Protein AF-A0A8J7DBF5-F1 (afdb_monomer)

Secondary structure (DSSP, 8-state):
-------TT-------SSHHHHHHHHHHH--SSEEEESB-SSSBHHHHHHHHHHH-TT--EEEE---TT-----------------

Foldseek 3Di:
DDDDPDDVPDDDQDDDQALVRVLVSCVPRVDPEAEFEQCSPVHGSVVSVVSNCVVPVPYHYFYQDDDPPDRDSDRPPDPPPPPPDD

Solvent-accessible surface area (backbone atoms only — not comparable to full-atom values): 5697 Å² total; per-residue (Å²): 139,82,84,75,84,75,54,94,90,63,77,86,78,76,86,59,85,30,28,70,46,40,42,54,46,43,74,73,56,61,56,85,62,42,82,40,52,48,78,25,84,84,40,50,25,65,58,33,50,51,57,47,35,73,81,33,76,83,66,43,67,41,58,54,66,89,52,98,85,56,97,55,90,59,82,62,87,62,84,80,76,72,76,78,87,126

Nearest PDB structures (foldseek):
  4qyw-assembly1_A  TM=9.682E-01  e=1.923E-03  Thermotoga maritima MSB8
  4tmy-assembly1_B  TM=9.515E-01  e=3.284E-03  Thermotoga maritima
  3q15-assembly2_D-3  TM=9.171E-01  e=2.790E-02  Bacillus subtilis
  1nat-assembly1_A  TM=9.123E-01  e=5.094E-02  Bacillus subtilis
  5lwl-assembly1_B  TM=8.084E-01  e=4.168E-02  Lacticaseibacillus paracasei

InterPro domains:
  IPR001789 Signal transduction response regulator, receiver domain [PF00072] (7-70)
  IPR001789 Signal transduction response regulator, receiver domain [PS50110] (1-86)
  IPR011006 CheY-like superfamily [SSF52172] (8-69)
  IPR039420 Transcriptional regulatory protein WalR-like [PTHR43214] (5-69)

Mean predicted aligned error: 10.02 Å

Sequence (86 aa):
MLMVKYEPGMETAAEASSGAEAIAQFHQHRPDVTLMDLRLGDMNGVDAIATIRQDFPDARIVILTTYDKYLSIKIYIEEIVIPSIA

pLDDT: mean 72.66, std 23.11, range [32.34, 96.56]

Organism: NCBI:txid915328

Radius of gyration: 13.21 Å; Cα contacts (8 Å, |Δi|>4): 85; chains: 1; bounding box: 35×37×32 Å

Structure (mmCIF, N/CA/C/O backbone):
data_AF-A0A8J7DBF5-F1
#
_entry.id   AF-A0A8J7DBF5-F1
#
loop_
_atom_site.group_PDB
_atom_site.id
_atom_site.type_symbol
_atom_site.label_atom_id
_atom_site.label_alt_id
_atom_site.label_comp_id
_atom_site.label_asym_id
_atom_site.label_entity_id
_atom_site.label_seq_id
_atom_site.pdbx_PDB_ins_code
_atom_site.Cartn_x
_atom_site.Cartn_y
_atom_site.Cartn_z
_atom_site.occupancy
_atom_site.B_iso_or_equiv
_atom_site.auth_seq_id
_atom_site.auth_comp_id
_atom_site.auth_asym_id
_atom_site.auth_atom_id
_atom_site.pdbx_PDB_model_num
ATOM 1 N N . MET A 1 1 ? 6.118 -12.827 -1.376 1.00 34.94 1 MET A N 1
ATOM 2 C CA . MET A 1 1 ? 5.317 -13.200 -0.191 1.00 34.94 1 MET A CA 1
ATOM 3 C C . MET A 1 1 ? 6.010 -12.642 1.042 1.00 34.94 1 MET A C 1
ATOM 5 O O . MET A 1 1 ? 7.074 -13.136 1.396 1.00 34.94 1 MET A O 1
ATOM 9 N N . LEU A 1 2 ? 5.485 -11.564 1.625 1.00 35.69 2 LEU A N 1
ATOM 10 C CA . LEU A 1 2 ? 6.039 -10.933 2.826 1.00 35.69 2 LEU A CA 1
ATOM 11 C C . LEU A 1 2 ? 5.063 -11.204 3.980 1.00 35.69 2 LEU A C 1
ATOM 1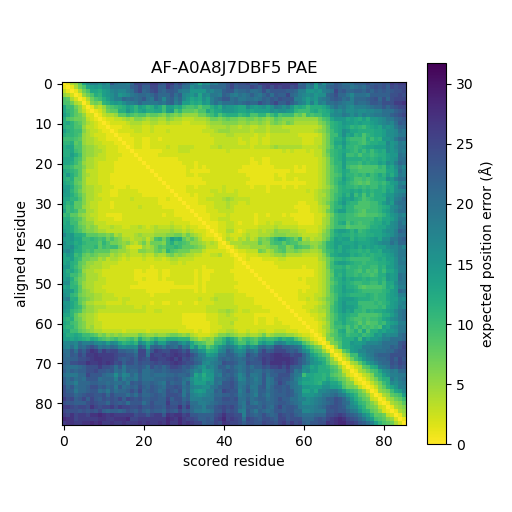3 O O . LEU A 1 2 ? 3.901 -10.828 3.882 1.00 35.69 2 LEU A O 1
ATOM 17 N N . MET A 1 3 ? 5.502 -11.883 5.043 1.00 34.91 3 MET A N 1
ATOM 18 C CA . MET A 1 3 ? 4.671 -12.086 6.235 1.00 34.91 3 MET A CA 1
ATOM 19 C C . MET A 1 3 ? 4.876 -10.922 7.205 1.00 34.91 3 MET A C 1
ATOM 21 O O . MET A 1 3 ? 5.920 -10.833 7.852 1.00 34.91 3 MET A O 1
ATOM 25 N N . VAL A 1 4 ? 3.877 -10.050 7.335 1.00 50.78 4 VAL A N 1
ATOM 26 C CA . VAL A 1 4 ? 3.745 -9.197 8.522 1.00 50.78 4 VAL A CA 1
ATOM 27 C C . VAL A 1 4 ? 3.234 -10.092 9.650 1.00 50.78 4 VAL A C 1
ATOM 29 O O . VAL A 1 4 ? 2.291 -10.857 9.457 1.00 50.78 4 VAL A O 1
ATOM 32 N N . LYS A 1 5 ? 3.885 -10.068 10.817 1.00 44.88 5 LYS A N 1
ATOM 33 C CA . LYS A 1 5 ? 3.368 -10.770 11.998 1.00 44.88 5 LYS A CA 1
ATOM 34 C C . LYS A 1 5 ? 1.998 -10.176 12.334 1.00 44.88 5 LYS A C 1
ATOM 36 O O . LYS A 1 5 ? 1.918 -8.990 12.632 1.00 44.88 5 LYS A O 1
ATOM 41 N N . TYR A 1 6 ? 0.956 -10.999 12.259 1.00 56.16 6 TYR A N 1
ATOM 42 C CA . TYR A 1 6 ? -0.395 -10.631 12.665 1.00 56.16 6 TYR A CA 1
ATOM 43 C C . TYR A 1 6 ? -0.398 -10.257 14.147 1.00 56.16 6 TYR A C 1
ATOM 45 O O . TYR A 1 6 ? -0.148 -11.107 15.005 1.00 56.16 6 T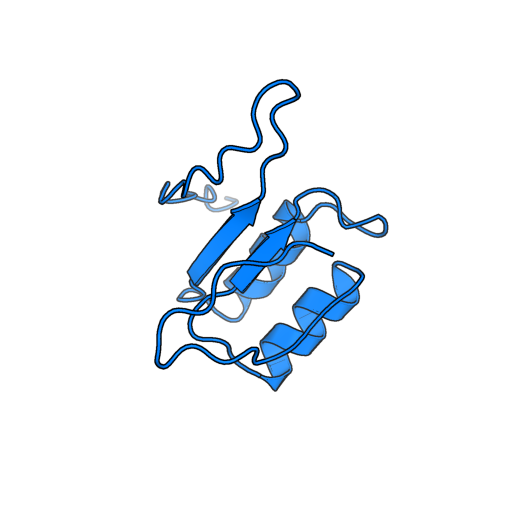YR A O 1
ATOM 53 N N . GLU A 1 7 ? -0.679 -8.992 14.442 1.00 69.69 7 GLU A N 1
ATOM 54 C CA . GLU A 1 7 ? -1.129 -8.605 15.774 1.00 69.69 7 GLU A CA 1
ATOM 55 C C . GLU A 1 7 ? -2.532 -9.192 16.008 1.00 69.69 7 GLU A C 1
ATOM 57 O O . GLU A 1 7 ? -3.337 -9.240 15.069 1.00 69.69 7 GLU A O 1
ATOM 62 N N . PRO A 1 8 ? -2.862 -9.656 17.227 1.00 63.50 8 PRO A N 1
ATOM 63 C CA . PRO A 1 8 ? -4.206 -10.127 17.544 1.00 63.50 8 PRO A CA 1
ATOM 64 C C . PRO A 1 8 ? -5.254 -9.059 17.199 1.00 63.50 8 PRO A C 1
ATOM 66 O O . PRO A 1 8 ? -5.241 -7.968 17.764 1.00 63.50 8 PRO A O 1
ATOM 69 N N . GLY A 1 9 ? -6.154 -9.375 16.265 1.00 70.12 9 GLY A N 1
ATOM 70 C CA . GLY A 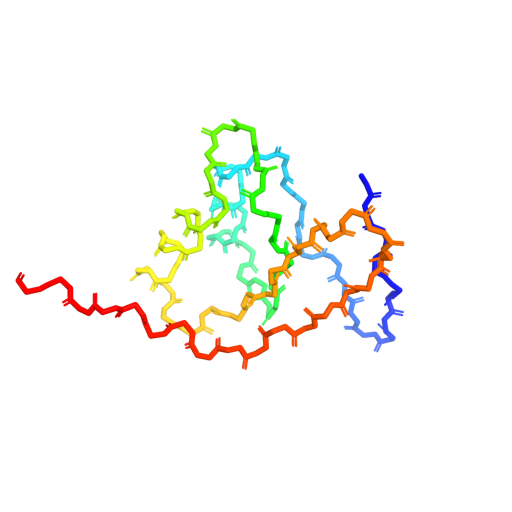1 9 ? -7.183 -8.454 15.767 1.00 70.12 9 GLY A CA 1
ATOM 71 C C . GLY A 1 9 ? -6.913 -7.868 14.379 1.00 70.12 9 GLY A C 1
ATOM 72 O O . GLY A 1 9 ? -7.797 -7.218 13.835 1.00 70.12 9 GLY A O 1
ATOM 73 N N . MET A 1 10 ? -5.745 -8.118 13.780 1.00 77.62 10 MET A N 1
ATOM 74 C CA . MET A 1 10 ? -5.537 -7.874 12.352 1.00 77.62 10 MET A CA 1
ATOM 75 C C . MET A 1 10 ? -5.987 -9.086 11.536 1.00 77.62 10 MET A C 1
ATOM 77 O O . MET A 1 10 ? -5.699 -10.229 11.892 1.00 77.62 10 MET A O 1
ATOM 81 N N . GLU A 1 11 ? -6.641 -8.830 10.410 1.00 80.25 11 GLU A N 1
ATOM 82 C CA . GLU A 1 11 ? -6.950 -9.826 9.388 1.00 80.25 11 GLU A CA 1
ATOM 83 C C . GLU A 1 11 ? -6.534 -9.302 8.011 1.00 80.25 11 GLU A C 1
ATOM 85 O O . GLU A 1 11 ? -6.442 -8.092 7.793 1.00 80.25 11 GLU A O 1
ATOM 90 N N . THR A 1 12 ? -6.243 -10.209 7.079 1.00 87.12 12 THR A N 1
ATOM 91 C CA . THR A 1 12 ? -5.951 -9.799 5.702 1.00 87.12 12 THR A CA 1
ATOM 92 C C . THR A 1 12 ? -7.260 -9.548 4.980 1.00 87.12 12 THR A C 1
ATOM 94 O O . THR A 1 12 ? -8.017 -10.481 4.726 1.00 87.12 12 THR A O 1
ATOM 97 N N . ALA A 1 13 ? -7.503 -8.282 4.639 1.00 89.19 13 ALA A N 1
ATOM 98 C CA . ALA A 1 13 ? -8.685 -7.869 3.892 1.00 89.19 13 ALA A CA 1
ATOM 99 C C . ALA A 1 13 ? -8.637 -8.332 2.425 1.00 89.19 13 ALA A C 1
ATOM 101 O O . ALA A 1 13 ? -9.654 -8.746 1.879 1.00 89.19 13 ALA A O 1
ATOM 102 N N . ALA A 1 14 ? -7.462 -8.258 1.791 1.00 91.12 14 ALA A N 1
ATOM 103 C CA . ALA A 1 14 ? -7.232 -8.689 0.416 1.00 91.12 14 ALA A CA 1
ATOM 104 C C . ALA A 1 14 ? -5.734 -8.821 0.112 1.00 91.12 14 ALA A C 1
ATOM 106 O O . ALA A 1 14 ? -4.894 -8.225 0.788 1.00 91.12 14 ALA A O 1
ATOM 107 N N . GLU A 1 15 ? -5.419 -9.546 -0.960 1.00 91.38 15 GLU A N 1
ATOM 108 C CA . GLU A 1 15 ? -4.083 -9.617 -1.551 1.00 91.38 15 GLU A CA 1
ATOM 109 C C . GLU A 1 15 ? -4.133 -9.134 -3.004 1.00 91.38 15 GLU A C 1
ATOM 111 O O . GLU A 1 15 ? -5.133 -9.317 -3.699 1.00 91.38 15 GLU A O 1
ATOM 116 N N . ALA A 1 16 ? -3.044 -8.520 -3.463 1.00 90.12 16 ALA A N 1
ATOM 117 C CA . ALA A 1 16 ? -2.885 -8.061 -4.836 1.00 90.12 16 ALA A CA 1
ATOM 118 C C . ALA A 1 16 ? -1.475 -8.379 -5.339 1.00 90.12 16 ALA A C 1
ATOM 120 O O . ALA A 1 16 ? -0.500 -8.276 -4.592 1.00 90.12 16 ALA A O 1
ATOM 121 N N . SER A 1 17 ? -1.374 -8.758 -6.612 1.00 89.00 17 SER A N 1
ATOM 122 C CA . SER A 1 17 ? -0.115 -9.123 -7.272 1.00 89.00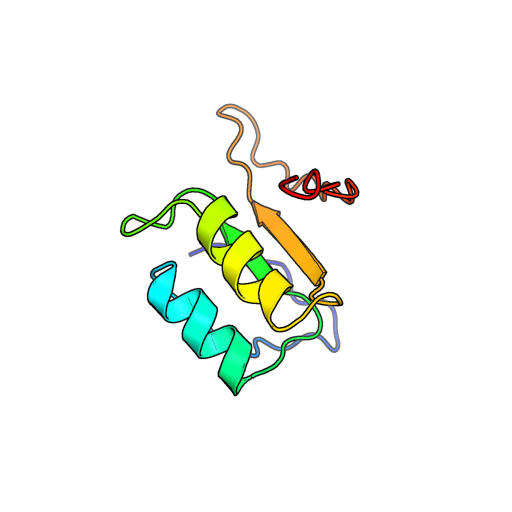 17 SER A CA 1
ATOM 123 C C . SER A 1 17 ? 0.395 -8.067 -8.259 1.00 89.00 17 SER A C 1
ATOM 125 O O . SER A 1 17 ? 1.491 -8.207 -8.799 1.00 89.00 17 SER A O 1
ATOM 127 N N . SER A 1 18 ? -0.385 -7.007 -8.473 1.00 90.94 18 SER A N 1
ATOM 128 C CA . SER A 1 18 ? -0.107 -5.891 -9.379 1.00 90.94 18 SER A CA 1
ATOM 129 C C . SER A 1 18 ? -0.722 -4.599 -8.835 1.00 90.94 18 SER A C 1
ATOM 131 O O . SER A 1 18 ? -1.577 -4.639 -7.946 1.00 90.94 18 SER A O 1
ATOM 133 N N . GLY A 1 19 ? -0.314 -3.441 -9.350 1.00 90.50 19 GLY A N 1
ATOM 134 C CA . GLY A 1 19 ? -0.877 -2.157 -8.940 1.00 90.50 19 GLY A CA 1
ATOM 135 C C . GLY A 1 19 ? -2.326 -1.987 -9.378 1.00 90.50 19 GLY A C 1
ATOM 136 O O . GLY A 1 19 ? -3.136 -1.486 -8.598 1.00 90.50 19 GLY A O 1
ATOM 137 N N . ALA A 1 20 ? -2.691 -2.493 -10.559 1.00 93.94 20 ALA A N 1
ATOM 138 C CA . ALA A 1 20 ? -4.083 -2.509 -11.003 1.00 93.94 20 ALA A CA 1
ATOM 139 C C . ALA A 1 20 ? -4.973 -3.350 -10.071 1.00 93.94 20 ALA A C 1
ATOM 141 O O . ALA A 1 20 ? -6.053 -2.904 -9.673 1.00 93.94 20 ALA A O 1
ATOM 142 N N . GLU A 1 21 ? -4.509 -4.539 -9.666 1.00 95.00 21 GLU A N 1
ATOM 143 C CA . GLU A 1 21 ? -5.209 -5.344 -8.662 1.00 95.00 21 GLU A CA 1
ATOM 144 C C . GLU A 1 21 ? -5.256 -4.632 -7.313 1.00 95.00 21 GLU A C 1
ATOM 146 O O . GLU A 1 21 ? -6.300 -4.636 -6.673 1.00 95.00 21 GLU A O 1
ATOM 151 N N . ALA A 1 22 ? -4.174 -3.979 -6.887 1.00 92.69 22 ALA A N 1
ATOM 152 C CA . ALA A 1 22 ? -4.137 -3.29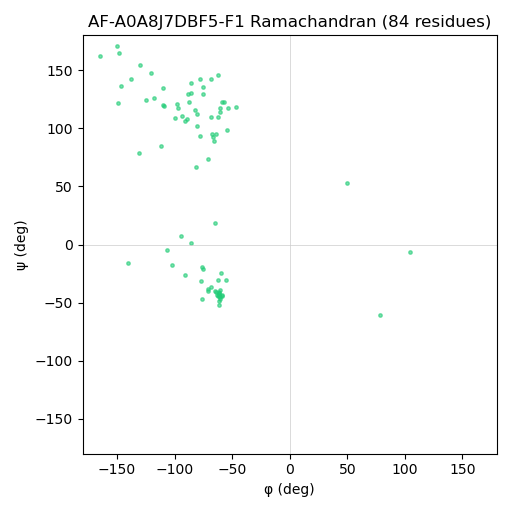5 -5.599 1.00 92.69 22 ALA A CA 1
ATOM 153 C C . ALA A 1 22 ? -5.179 -2.170 -5.520 1.00 92.69 22 ALA A C 1
ATOM 155 O O . ALA A 1 22 ? -5.882 -2.056 -4.515 1.00 92.69 22 ALA A O 1
ATOM 156 N N . ILE A 1 23 ? -5.344 -1.393 -6.597 1.00 95.12 23 ILE A N 1
ATOM 157 C CA . ILE A 1 23 ? -6.404 -0.382 -6.706 1.00 95.12 23 ILE A CA 1
ATOM 158 C C . ILE A 1 23 ? -7.780 -1.055 -6.618 1.00 95.12 23 ILE A C 1
ATOM 160 O O . ILE A 1 23 ? -8.596 -0.683 -5.774 1.00 95.12 23 ILE A O 1
ATOM 164 N N . ALA A 1 24 ? -8.039 -2.084 -7.430 1.00 96.06 24 ALA A N 1
ATOM 165 C CA . ALA A 1 24 ? -9.332 -2.771 -7.439 1.00 96.06 24 ALA A CA 1
ATOM 166 C C . ALA A 1 24 ? -9.687 -3.376 -6.065 1.00 96.06 24 ALA A C 1
ATOM 168 O O . ALA A 1 24 ? -10.800 -3.195 -5.564 1.00 96.06 24 ALA A O 1
ATOM 169 N N . GLN A 1 25 ? -8.720 -4.033 -5.421 1.00 95.94 25 GLN A N 1
ATOM 170 C CA . GLN A 1 25 ? -8.876 -4.640 -4.103 1.00 95.94 25 GLN A CA 1
ATOM 171 C C . GLN A 1 25 ? -9.118 -3.590 -3.017 1.00 95.94 25 GLN A C 1
ATOM 173 O O . GLN A 1 25 ? -9.979 -3.797 -2.160 1.00 95.94 25 GLN A O 1
ATOM 178 N N . PHE A 1 26 ? -8.435 -2.441 -3.072 1.00 95.31 26 PHE A N 1
ATOM 179 C CA . PHE A 1 26 ? -8.678 -1.336 -2.143 1.00 95.31 26 PHE A CA 1
ATOM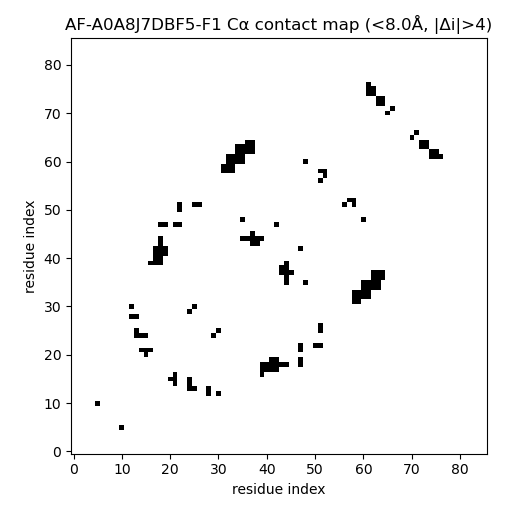 180 C C . PHE A 1 26 ? -10.102 -0.784 -2.284 1.00 95.31 26 PHE A C 1
ATOM 182 O O . PHE A 1 26 ? -10.783 -0.549 -1.282 1.00 95.31 26 PHE A O 1
ATOM 189 N N . HIS A 1 27 ? -10.579 -0.609 -3.522 1.00 95.88 27 HIS A N 1
ATOM 190 C CA . HIS A 1 27 ? -11.940 -0.136 -3.789 1.00 95.88 27 HIS A CA 1
ATOM 191 C C . HIS A 1 27 ? -13.010 -1.075 -3.233 1.00 95.88 27 HIS A C 1
ATOM 193 O O . HIS A 1 27 ? -14.029 -0.605 -2.722 1.00 95.88 27 HIS A O 1
ATOM 199 N N . GLN A 1 28 ? -12.775 -2.381 -3.342 1.00 96.56 28 GLN A N 1
ATOM 200 C CA . GLN A 1 28 ? -13.707 -3.403 -2.891 1.00 96.56 28 GLN A CA 1
ATOM 201 C C . GLN A 1 28 ? -13.702 -3.570 -1.367 1.00 96.56 28 GLN A C 1
ATOM 203 O O . GLN A 1 28 ? -14.772 -3.627 -0.765 1.00 96.56 28 GLN A O 1
ATOM 208 N N . HIS A 1 29 ? -12.522 -3.651 -0.747 1.00 94.00 29 HIS A N 1
ATOM 209 C CA . HIS A 1 29 ? -12.388 -4.100 0.643 1.00 94.00 29 HIS A CA 1
ATOM 210 C C . HIS A 1 29 ? -12.179 -2.977 1.655 1.00 94.00 29 HIS A C 1
ATOM 212 O O . HIS A 1 29 ? -12.413 -3.201 2.837 1.00 94.00 29 HIS A O 1
ATOM 218 N N . ARG A 1 30 ? -11.777 -1.774 1.220 1.00 93.12 30 ARG A N 1
ATOM 219 C CA . ARG A 1 30 ? -11.614 -0.597 2.096 1.00 93.12 30 ARG A CA 1
ATOM 220 C C . ARG A 1 30 ? -10.786 -0.884 3.361 1.00 93.12 30 ARG A C 1
ATOM 222 O O . ARG A 1 30 ? -11.261 -0.610 4.460 1.00 93.12 30 ARG A O 1
ATOM 229 N N . PRO A 1 31 ? -9.573 -1.444 3.232 1.00 91.00 31 PRO A N 1
ATOM 230 C CA . PRO A 1 31 ? -8.793 -1.835 4.399 1.00 91.00 31 PRO A CA 1
ATOM 231 C C . PRO A 1 31 ? -8.436 -0.627 5.277 1.00 91.00 31 PRO A C 1
ATOM 233 O O . PRO A 1 31 ? -8.128 0.451 4.764 1.00 91.00 31 PRO A O 1
ATOM 236 N N . ASP A 1 32 ? -8.384 -0.830 6.597 1.00 88.06 32 ASP A N 1
ATOM 237 C CA . ASP A 1 32 ? -7.960 0.203 7.557 1.00 88.06 32 ASP A CA 1
ATOM 238 C C . ASP A 1 32 ? -6.510 0.656 7.339 1.00 88.06 32 ASP A C 1
ATOM 240 O O . ASP A 1 32 ? -6.144 1.800 7.625 1.00 88.06 32 ASP A O 1
ATOM 244 N N . VAL A 1 33 ? -5.670 -0.259 6.851 1.00 88.31 33 VAL A N 1
ATOM 245 C CA . VAL A 1 33 ? -4.282 -0.009 6.471 1.00 88.31 33 VAL A CA 1
ATOM 246 C C . VAL A 1 33 ? -3.903 -0.885 5.283 1.00 88.31 33 VAL A C 1
ATOM 248 O O . VAL A 1 33 ? -4.223 -2.069 5.236 1.00 88.31 33 VAL A O 1
ATOM 251 N N . THR A 1 34 ? -3.203 -0.305 4.313 1.00 89.81 34 THR A N 1
ATOM 252 C CA . THR A 1 34 ? -2.650 -1.033 3.164 1.00 89.81 34 THR A CA 1
ATOM 253 C C . THR A 1 34 ? -1.142 -1.088 3.264 1.00 89.81 34 THR A C 1
ATOM 255 O O . THR A 1 34 ? -0.499 -0.073 3.514 1.00 89.81 34 THR A O 1
ATOM 258 N N . LEU A 1 35 ? -0.570 -2.260 3.022 1.00 88.50 35 LEU A N 1
ATOM 259 C CA . LEU A 1 35 ? 0.860 -2.412 2.813 1.00 88.50 35 LEU A CA 1
ATOM 260 C C . LEU A 1 35 ? 1.128 -2.438 1.305 1.00 88.50 35 LEU A C 1
ATOM 262 O O . LEU A 1 35 ? 0.631 -3.324 0.617 1.00 88.50 35 LEU A O 1
ATOM 266 N N . MET A 1 36 ? 1.882 -1.468 0.793 1.00 88.31 36 MET A N 1
ATOM 267 C CA . MET A 1 36 ? 2.098 -1.280 -0.642 1.00 88.31 36 MET A CA 1
ATOM 268 C C . MET A 1 36 ? 3.573 -1.433 -1.005 1.00 88.31 36 MET A C 1
ATOM 270 O O . MET A 1 36 ? 4.420 -0.737 -0.450 1.00 88.31 36 MET A O 1
ATOM 274 N N . ASP A 1 37 ? 3.887 -2.300 -1.966 1.00 86.31 37 ASP A N 1
ATOM 275 C CA . ASP A 1 37 ? 5.211 -2.332 -2.596 1.00 86.31 37 ASP A CA 1
ATOM 276 C C . ASP A 1 37 ? 5.335 -1.197 -3.625 1.00 86.31 37 ASP A C 1
ATOM 278 O O . ASP A 1 37 ? 4.377 -0.882 -4.326 1.00 86.31 37 ASP A O 1
ATOM 282 N N . LEU A 1 38 ? 6.511 -0.576 -3.739 1.00 81.38 38 LEU A N 1
ATOM 283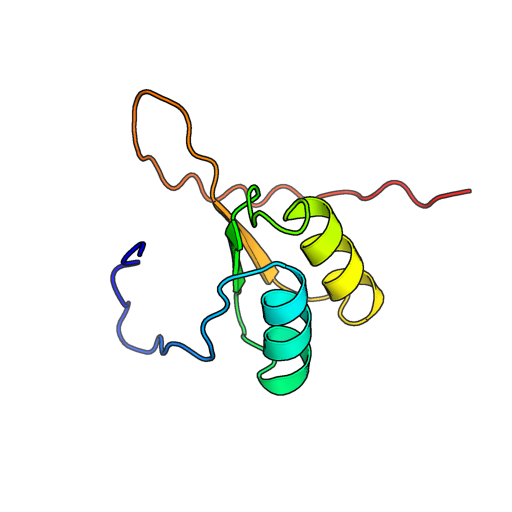 C CA . LEU A 1 38 ? 6.781 0.404 -4.797 1.00 81.38 38 LEU A CA 1
ATOM 284 C C . LEU A 1 38 ? 7.027 -0.244 -6.164 1.00 81.38 38 LEU A C 1
ATOM 286 O O . LEU A 1 38 ? 6.921 0.431 -7.188 1.00 81.38 38 LEU A O 1
ATOM 290 N N . ARG A 1 39 ? 7.365 -1.534 -6.205 1.00 79.62 39 ARG A N 1
ATOM 291 C CA . ARG A 1 39 ? 7.649 -2.279 -7.434 1.00 79.62 39 ARG A CA 1
ATOM 292 C C . ARG A 1 39 ? 6.561 -3.318 -7.685 1.00 79.62 39 ARG A C 1
ATOM 294 O O . ARG A 1 39 ? 6.734 -4.486 -7.359 1.00 79.62 39 ARG A O 1
ATOM 301 N N . LEU A 1 40 ? 5.466 -2.907 -8.320 1.00 75.56 40 LEU A N 1
ATOM 302 C CA . LEU A 1 40 ? 4.326 -3.794 -8.606 1.00 75.56 40 LEU A CA 1
ATOM 303 C C . LEU A 1 40 ? 4.377 -4.437 -9.999 1.00 75.56 40 LEU A C 1
ATOM 305 O O . LEU A 1 40 ? 3.454 -5.132 -10.405 1.00 75.56 40 LEU A O 1
ATOM 309 N N . GLY A 1 41 ? 5.486 -4.264 -10.721 1.00 79.56 41 GLY A N 1
ATOM 310 C CA . GLY A 1 41 ? 5.708 -4.857 -12.039 1.00 79.56 41 GLY A CA 1
ATOM 311 C C . GLY A 1 41 ? 4.976 -4.116 -13.157 1.00 79.56 41 GLY A C 1
ATOM 312 O O . GLY A 1 41 ? 5.635 -3.599 -14.055 1.00 79.56 41 GLY A O 1
ATOM 313 N N . ASP A 1 42 ? 3.645 -4.046 -13.092 1.00 85.19 42 ASP A N 1
ATOM 314 C CA . ASP A 1 42 ? 2.778 -3.370 -14.071 1.00 85.19 42 ASP A CA 1
ATOM 315 C C . ASP A 1 42 ? 2.777 -1.841 -13.928 1.00 85.19 42 ASP A C 1
ATOM 317 O O . ASP A 1 42 ? 2.643 -1.126 -14.920 1.00 85.19 42 ASP A O 1
ATOM 321 N N . MET A 1 43 ? 2.956 -1.336 -12.707 1.00 82.88 43 MET A N 1
ATOM 322 C CA . MET A 1 43 ? 3.094 0.089 -12.416 1.00 82.88 43 MET A CA 1
ATOM 323 C C . MET A 1 43 ? 3.974 0.346 -11.189 1.00 82.88 43 MET A C 1
ATOM 325 O O . MET A 1 43 ? 4.358 -0.564 -10.446 1.00 82.88 43 MET A O 1
ATOM 329 N N . ASN A 1 44 ? 4.304 1.619 -10.976 1.00 82.94 44 ASN A N 1
ATOM 330 C CA . ASN A 1 44 ? 4.945 2.064 -9.749 1.00 82.94 44 ASN A CA 1
ATOM 331 C C . ASN A 1 44 ? 3.904 2.110 -8.618 1.00 82.94 44 ASN A C 1
ATOM 333 O O . ASN A 1 44 ? 2.807 2.638 -8.798 1.00 82.94 44 ASN A O 1
ATOM 337 N N . GLY A 1 45 ? 4.248 1.605 -7.433 1.00 83.75 45 GLY A N 1
ATOM 338 C CA . GLY A 1 45 ? 3.362 1.666 -6.268 1.00 83.75 45 GLY A CA 1
ATOM 339 C C . GLY A 1 45 ? 2.997 3.092 -5.850 1.00 83.75 45 GLY A C 1
ATOM 340 O O . GLY A 1 45 ? 1.927 3.298 -5.287 1.00 83.75 45 GLY A O 1
ATOM 341 N N . VAL A 1 46 ? 3.825 4.092 -6.180 1.00 87.06 46 VAL A N 1
ATOM 342 C CA . VAL A 1 46 ? 3.482 5.513 -5.984 1.00 87.06 46 VAL A CA 1
ATOM 343 C C . VAL A 1 46 ? 2.253 5.914 -6.805 1.00 87.06 46 VAL A C 1
ATOM 345 O O . VAL A 1 46 ? 1.383 6.611 -6.286 1.00 87.06 46 VAL A O 1
ATOM 348 N N . ASP A 1 47 ? 2.140 5.444 -8.048 1.00 89.50 47 ASP A N 1
ATOM 349 C CA . ASP A 1 47 ? 1.008 5.770 -8.924 1.00 89.50 47 ASP A CA 1
ATOM 350 C C . ASP A 1 47 ? -0.273 5.076 -8.442 1.00 89.50 47 ASP A C 1
ATOM 352 O O . ASP A 1 47 ? -1.348 5.683 -8.419 1.00 89.50 47 ASP A O 1
ATOM 356 N N . ALA A 1 48 ? -0.153 3.832 -7.963 1.00 91.19 48 ALA A N 1
ATOM 357 C CA . ALA A 1 48 ? -1.256 3.119 -7.320 1.00 91.19 48 ALA A CA 1
ATOM 358 C C . ALA A 1 48 ? -1.743 3.853 -6.059 1.00 91.19 48 ALA A C 1
ATOM 360 O O . ALA A 1 48 ? -2.944 4.050 -5.878 1.00 91.19 48 ALA A O 1
ATOM 361 N N . ILE A 1 49 ? -0.817 4.326 -5.216 1.00 90.50 49 ILE A N 1
ATOM 362 C CA . ILE A 1 49 ? -1.123 5.138 -4.028 1.00 90.50 49 ILE A CA 1
ATOM 363 C C . ILE A 1 49 ? -1.828 6.434 -4.417 1.00 90.50 49 ILE A C 1
ATOM 365 O O . ILE A 1 49 ? -2.833 6.785 -3.802 1.00 90.50 49 ILE A O 1
ATOM 369 N N . ALA A 1 50 ? -1.314 7.148 -5.420 1.00 91.44 50 ALA A N 1
ATOM 370 C CA . ALA A 1 50 ? -1.907 8.395 -5.882 1.00 91.44 50 ALA A CA 1
ATOM 371 C C . ALA A 1 50 ? -3.341 8.172 -6.378 1.00 91.44 50 ALA A C 1
ATOM 373 O O . ALA A 1 50 ? -4.239 8.908 -5.978 1.00 91.44 50 ALA A O 1
ATOM 374 N N . THR A 1 51 ? -3.565 7.116 -7.164 1.00 94.44 51 THR A N 1
ATOM 375 C CA . THR A 1 51 ? -4.894 6.735 -7.663 1.00 94.44 51 THR A CA 1
ATOM 376 C C . THR A 1 51 ? -5.847 6.414 -6.513 1.00 94.44 51 THR A C 1
ATOM 378 O O . THR A 1 51 ? -6.933 6.977 -6.433 1.00 94.44 51 THR A O 1
ATOM 381 N N . ILE A 1 52 ? -5.418 5.583 -5.557 1.00 93.75 52 ILE A N 1
ATOM 382 C CA . ILE A 1 52 ? -6.225 5.260 -4.374 1.00 93.75 52 ILE A CA 1
ATOM 383 C C . ILE A 1 52 ? -6.566 6.531 -3.583 1.00 93.75 52 ILE A C 1
ATOM 385 O O . ILE A 1 52 ? -7.705 6.696 -3.160 1.00 93.75 52 ILE A O 1
ATOM 389 N N . ARG A 1 53 ? -5.612 7.450 -3.388 1.00 94.00 53 ARG A N 1
ATOM 390 C CA . ARG A 1 53 ? -5.834 8.675 -2.599 1.00 94.00 53 ARG A CA 1
ATOM 391 C C . ARG A 1 53 ? -6.664 9.741 -3.312 1.00 94.00 53 ARG A C 1
ATOM 393 O O . ARG A 1 53 ? -7.224 10.588 -2.622 1.00 94.00 53 ARG A O 1
ATOM 400 N N . GLN A 1 54 ? -6.762 9.711 -4.642 1.00 94.25 54 GLN A N 1
ATOM 401 C CA . GLN A 1 54 ? -7.688 10.578 -5.381 1.00 94.25 54 GLN A CA 1
ATOM 402 C C . GLN A 1 54 ? -9.138 10.286 -4.989 1.00 94.25 54 GLN A C 1
ATOM 404 O O . GLN A 1 54 ? -9.900 11.215 -4.732 1.00 94.25 54 GLN A O 1
ATOM 409 N N . ASP A 1 55 ? -9.480 9.005 -4.870 1.00 94.19 55 ASP A N 1
ATOM 410 C CA . ASP A 1 55 ? -10.832 8.575 -4.519 1.00 94.19 55 ASP A CA 1
ATOM 411 C C . ASP A 1 55 ? -11.023 8.403 -2.996 1.00 94.19 55 ASP A C 1
ATOM 413 O O . ASP A 1 55 ? -12.133 8.559 -2.483 1.00 94.19 55 ASP A O 1
ATOM 417 N N . PHE A 1 56 ? -9.943 8.119 -2.255 1.00 93.25 56 PHE A N 1
ATOM 418 C CA . PHE A 1 56 ? -9.929 7.887 -0.800 1.00 93.25 56 PHE A CA 1
ATOM 419 C C . PHE A 1 56 ? -8.835 8.717 -0.118 1.00 93.25 56 PHE A C 1
ATOM 421 O O . PHE A 1 56 ? -7.786 8.177 0.246 1.00 93.25 56 PHE A O 1
ATOM 428 N N . PRO A 1 57 ? -9.063 10.024 0.107 1.00 92.00 57 PRO A N 1
ATOM 429 C CA . PRO A 1 57 ? -8.061 10.918 0.696 1.00 92.00 57 PRO A CA 1
ATOM 430 C C . PRO A 1 57 ? -7.509 10.445 2.052 1.00 92.00 57 PRO A C 1
ATOM 432 O O . PRO A 1 57 ? -6.330 10.665 2.349 1.00 92.00 57 PRO A O 1
ATOM 435 N N . ASP A 1 58 ? -8.343 9.739 2.825 1.00 89.81 58 ASP A N 1
ATOM 436 C CA . ASP A 1 58 ? -8.039 9.198 4.157 1.00 89.81 58 ASP A CA 1
ATOM 437 C C . ASP A 1 58 ? -7.352 7.819 4.136 1.00 89.81 58 ASP A C 1
ATOM 439 O O . ASP A 1 58 ? -7.086 7.242 5.195 1.00 89.81 58 ASP A O 1
ATOM 443 N N . ALA A 1 59 ? -7.066 7.263 2.952 1.00 89.69 59 ALA A N 1
ATOM 444 C CA . ALA A 1 59 ? -6.407 5.968 2.821 1.00 89.69 59 ALA A CA 1
ATOM 445 C C . ALA A 1 59 ? -5.051 5.955 3.544 1.00 89.69 59 ALA A C 1
ATOM 447 O O . ALA A 1 59 ? -4.146 6.737 3.238 1.00 89.69 59 ALA A O 1
ATOM 448 N N . ARG A 1 60 ? -4.893 5.021 4.488 1.00 88.69 60 ARG A N 1
ATOM 449 C CA . ARG A 1 60 ? -3.654 4.827 5.249 1.00 88.69 60 ARG A CA 1
ATOM 450 C C . ARG A 1 60 ? -2.808 3.765 4.568 1.00 88.69 60 ARG A C 1
ATOM 452 O O . ARG A 1 60 ? -3.168 2.588 4.562 1.00 88.69 60 ARG A O 1
ATOM 459 N N . ILE A 1 61 ? -1.685 4.176 3.990 1.00 86.31 61 ILE A N 1
ATOM 460 C CA . ILE A 1 61 ? -0.838 3.286 3.196 1.00 86.31 61 ILE A CA 1
ATOM 461 C C . ILE A 1 61 ? 0.585 3.304 3.746 1.00 86.31 61 ILE A C 1
ATOM 463 O O . ILE A 1 61 ? 1.208 4.356 3.860 1.00 86.31 61 ILE A O 1
ATOM 467 N N . VAL A 1 62 ? 1.092 2.123 4.088 1.00 85.69 62 VAL A N 1
ATOM 468 C CA . VAL A 1 62 ? 2.470 1.881 4.509 1.00 85.69 62 VAL A CA 1
ATOM 469 C C . VAL A 1 62 ? 3.248 1.373 3.308 1.00 85.69 62 VAL A C 1
ATOM 471 O O . VAL A 1 62 ? 2.921 0.337 2.732 1.00 85.69 62 VAL A O 1
ATOM 474 N N . ILE A 1 63 ? 4.295 2.100 2.935 1.00 82.44 63 ILE A N 1
ATOM 475 C CA . ILE A 1 63 ? 5.140 1.741 1.800 1.00 82.44 63 ILE A CA 1
ATOM 476 C C . ILE A 1 63 ? 6.221 0.752 2.241 1.00 82.44 63 ILE A C 1
ATOM 478 O O . ILE A 1 63 ? 6.965 0.998 3.192 1.00 82.44 63 ILE A O 1
ATOM 482 N N . LEU A 1 64 ? 6.356 -0.343 1.500 1.00 76.44 64 LEU A N 1
ATOM 483 C CA . LEU A 1 64 ? 7.490 -1.249 1.578 1.00 76.44 64 LEU A CA 1
ATOM 484 C C . LEU A 1 64 ? 8.637 -0.692 0.737 1.00 76.44 64 LEU A C 1
ATOM 486 O O . LEU A 1 64 ? 8.548 -0.594 -0.486 1.00 76.44 64 LEU A O 1
ATOM 490 N N . THR A 1 65 ? 9.741 -0.351 1.397 1.00 64.50 65 THR A N 1
ATOM 491 C CA . THR A 1 65 ? 11.003 -0.053 0.716 1.00 64.50 65 THR A CA 1
ATOM 492 C C . THR A 1 65 ? 11.994 -1.179 0.991 1.00 64.50 65 THR A C 1
ATOM 494 O O . THR A 1 65 ? 12.349 -1.459 2.134 1.00 64.50 65 THR A O 1
ATOM 497 N N . THR A 1 66 ? 12.458 -1.859 -0.056 1.00 53.84 66 THR A N 1
ATOM 498 C CA . THR A 1 66 ? 13.629 -2.737 0.048 1.00 53.84 66 THR A CA 1
ATOM 499 C C . THR A 1 66 ? 14.888 -1.879 -0.012 1.00 53.84 66 THR A C 1
ATOM 501 O O . THR A 1 66 ? 15.290 -1.443 -1.091 1.00 53.84 66 THR A O 1
ATOM 504 N N . TYR A 1 67 ? 15.509 -1.627 1.142 1.00 46.00 67 TYR A N 1
ATOM 505 C CA . TYR A 1 67 ? 16.876 -1.112 1.215 1.00 46.00 67 TYR A CA 1
ATOM 506 C C . TYR A 1 67 ? 17.842 -2.306 1.205 1.00 46.00 67 TYR A C 1
ATOM 508 O O . TYR A 1 67 ? 17.752 -3.188 2.058 1.00 46.00 67 TYR A O 1
ATOM 516 N N . ASP A 1 68 ? 18.761 -2.338 0.243 1.00 47.25 68 ASP A N 1
ATOM 517 C CA . ASP A 1 68 ? 19.563 -3.500 -0.187 1.00 47.25 68 ASP A CA 1
ATOM 518 C C . ASP A 1 68 ? 20.566 -4.078 0.847 1.00 47.25 68 ASP A C 1
ATOM 520 O O . ASP A 1 68 ? 21.496 -4.789 0.487 1.00 47.25 68 ASP A O 1
ATOM 524 N N . LYS A 1 69 ? 20.434 -3.801 2.154 1.00 39.94 69 LYS A N 1
ATOM 525 C CA . LYS A 1 69 ? 21.287 -4.439 3.182 1.00 39.94 69 LYS A CA 1
ATOM 526 C C . LYS A 1 69 ? 20.622 -4.845 4.487 1.00 39.94 69 LYS A C 1
ATOM 528 O O . LYS A 1 69 ? 21.201 -5.664 5.192 1.00 39.94 69 LYS A O 1
ATOM 533 N N . TYR A 1 70 ? 19.429 -4.360 4.807 1.00 40.84 70 TYR A N 1
ATOM 534 C CA . TYR A 1 70 ? 18.705 -4.791 6.000 1.00 40.84 70 TYR A CA 1
ATOM 535 C C . TYR A 1 70 ? 17.218 -4.690 5.704 1.00 40.84 70 TYR A C 1
ATOM 537 O O . TYR A 1 70 ? 16.729 -3.619 5.358 1.00 40.84 70 TYR A O 1
ATOM 545 N N . LEU A 1 71 ? 16.508 -5.813 5.817 1.00 39.03 71 LEU A N 1
ATOM 546 C CA . LEU A 1 71 ? 15.055 -5.861 5.717 1.00 39.03 71 LEU A CA 1
ATOM 547 C C . LEU A 1 71 ? 14.461 -5.204 6.976 1.00 39.03 71 LEU A C 1
ATOM 549 O O . LEU A 1 71 ? 14.018 -5.878 7.901 1.00 39.03 71 LEU A O 1
ATOM 553 N N . SER A 1 72 ? 14.538 -3.881 7.063 1.00 35.56 72 SER A N 1
ATOM 554 C CA . SER A 1 72 ? 13.865 -3.088 8.081 1.00 35.56 72 SER A CA 1
ATOM 555 C C . SER A 1 72 ? 12.603 -2.509 7.458 1.00 35.56 72 SER A C 1
ATOM 557 O O . SER A 1 72 ? 12.660 -1.617 6.616 1.00 35.56 72 SER A O 1
ATOM 559 N N . ILE A 1 73 ? 11.442 -3.021 7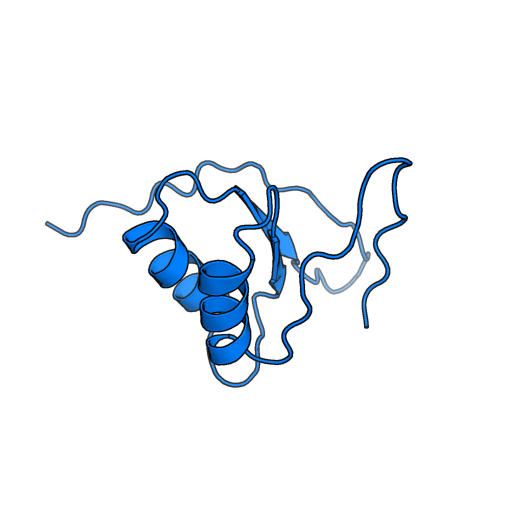.880 1.00 40.75 73 ILE A N 1
ATOM 560 C CA . ILE A 1 73 ? 10.167 -2.334 7.661 1.00 40.75 73 ILE A CA 1
ATOM 561 C C . ILE A 1 73 ? 10.264 -1.030 8.448 1.00 40.75 73 ILE A C 1
ATOM 563 O O . ILE A 1 73 ? 10.064 -0.995 9.661 1.00 40.75 73 ILE A O 1
ATOM 567 N N . LYS A 1 74 ? 10.663 0.042 7.772 1.00 37.78 74 LYS A N 1
ATOM 568 C CA . LYS A 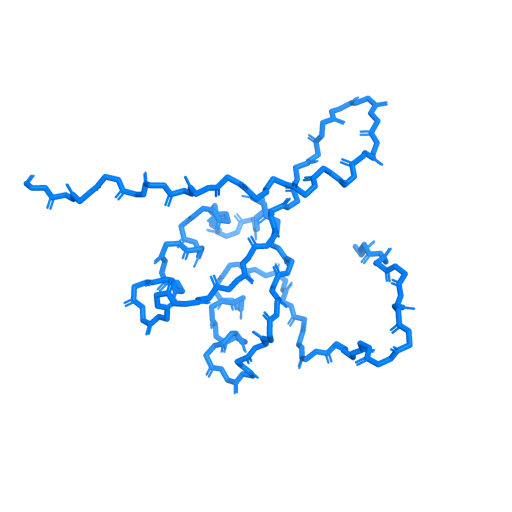1 74 ? 10.619 1.382 8.330 1.00 37.78 74 LYS A CA 1
ATOM 569 C C . LYS A 1 74 ? 9.262 1.940 7.939 1.00 37.78 74 LYS A C 1
ATOM 571 O O . LYS A 1 74 ? 9.010 2.202 6.769 1.00 37.78 74 LYS A O 1
ATOM 576 N N . ILE A 1 75 ? 8.365 2.029 8.918 1.00 40.59 75 ILE A N 1
ATOM 577 C CA . ILE A 1 75 ? 7.074 2.689 8.741 1.00 40.59 75 ILE A CA 1
ATOM 578 C C . ILE A 1 75 ? 7.390 4.172 8.555 1.00 40.59 75 ILE A C 1
ATOM 580 O O . ILE A 1 75 ? 7.619 4.900 9.519 1.00 40.59 75 ILE A O 1
ATOM 584 N N . TYR A 1 76 ? 7.479 4.604 7.302 1.00 39.19 76 TYR A N 1
ATOM 585 C CA . TYR A 1 76 ? 7.490 6.017 6.967 1.00 39.19 76 TYR A CA 1
ATOM 586 C C . TYR A 1 76 ? 6.045 6.498 7.063 1.00 39.19 76 TYR A C 1
ATOM 588 O O . TYR A 1 76 ? 5.277 6.371 6.116 1.00 39.19 76 TYR A O 1
ATOM 596 N N . ILE A 1 77 ? 5.668 7.024 8.229 1.00 36.88 77 ILE A N 1
ATOM 597 C CA . ILE A 1 77 ? 4.549 7.965 8.311 1.00 36.88 77 ILE A CA 1
ATOM 598 C C . ILE A 1 77 ? 5.125 9.326 7.920 1.00 36.88 77 ILE A C 1
ATOM 600 O O . ILE A 1 77 ? 5.300 10.204 8.758 1.00 36.88 77 ILE A O 1
ATOM 604 N N . GLU A 1 78 ? 5.539 9.472 6.665 1.00 37.12 78 GLU A N 1
ATOM 605 C CA . GLU A 1 78 ? 5.713 10.812 6.125 1.00 37.12 78 GLU A CA 1
ATOM 606 C C . GLU A 1 78 ? 4.369 11.214 5.537 1.00 37.12 78 GLU A C 1
ATOM 608 O O . GLU A 1 78 ? 3.753 10.450 4.788 1.00 37.12 78 GLU A O 1
ATOM 613 N N . GLU A 1 79 ? 3.885 12.399 5.910 1.00 36.16 79 GLU A N 1
ATOM 614 C CA . GLU A 1 79 ? 2.887 13.084 5.106 1.00 36.16 79 GLU A CA 1
ATOM 615 C C . GLU A 1 79 ? 3.480 13.189 3.703 1.00 36.16 79 GLU A C 1
ATOM 617 O O . GLU A 1 79 ? 4.316 14.048 3.427 1.00 36.16 79 GLU A O 1
ATOM 622 N N . ILE A 1 80 ? 3.086 12.287 2.804 1.00 40.88 80 ILE A N 1
ATOM 623 C CA . ILE A 1 80 ? 3.274 12.520 1.382 1.00 40.88 80 ILE A CA 1
ATOM 624 C C . ILE A 1 80 ? 2.360 13.705 1.078 1.00 40.88 80 ILE A C 1
ATOM 626 O O . ILE A 1 80 ? 1.169 13.538 0.796 1.00 40.88 80 ILE A O 1
ATOM 630 N N . VAL A 1 81 ? 2.919 14.906 1.219 1.00 37.53 81 VAL A N 1
ATOM 631 C CA . VAL A 1 81 ? 2.401 16.135 0.640 1.00 37.53 81 VAL A CA 1
ATOM 632 C C . VAL A 1 81 ? 2.571 15.943 -0.856 1.00 37.53 81 VAL A C 1
ATOM 634 O O . VAL A 1 81 ? 3.641 16.177 -1.409 1.00 37.53 81 VAL A O 1
ATOM 637 N N . ILE A 1 82 ? 1.529 15.428 -1.505 1.00 39.47 82 ILE A N 1
ATOM 638 C CA . ILE A 1 82 ? 1.426 15.480 -2.959 1.00 39.47 82 ILE A CA 1
ATOM 639 C C . ILE A 1 82 ? 1.232 16.970 -3.271 1.00 39.47 82 ILE A C 1
ATOM 641 O O . ILE A 1 82 ? 0.193 17.513 -2.884 1.00 39.47 82 ILE A O 1
ATOM 645 N N . PRO A 1 83 ? 2.208 17.682 -3.870 1.00 32.34 83 PRO A N 1
ATOM 646 C CA . PRO A 1 83 ? 1.982 19.065 -4.251 1.00 32.34 83 PRO A CA 1
ATOM 647 C C . PRO A 1 83 ? 0.795 19.091 -5.213 1.00 32.34 83 PRO A C 1
ATOM 649 O O . PRO A 1 83 ? 0.796 18.400 -6.233 1.00 32.34 83 PRO A O 1
ATOM 652 N N . SER A 1 84 ? -0.235 19.852 -4.839 1.00 33.66 84 SER A N 1
ATOM 653 C CA . SER A 1 84 ? -1.368 20.174 -5.701 1.00 33.66 84 SER A CA 1
ATOM 654 C C . SER A 1 84 ? -0.821 20.608 -7.053 1.00 33.66 84 SER A C 1
ATOM 656 O O . SER A 1 84 ? -0.089 21.595 -7.129 1.00 33.66 84 SER A O 1
ATOM 658 N N . ILE A 1 85 ? -1.153 19.863 -8.104 1.00 37.22 85 ILE A N 1
ATOM 659 C CA . ILE A 1 85 ? -0.895 20.286 -9.477 1.00 37.22 85 ILE A CA 1
ATOM 660 C C . ILE A 1 85 ? -1.720 21.565 -9.671 1.00 37.22 85 ILE A C 1
ATOM 662 O O . ILE A 1 85 ? -2.949 21.518 -9.624 1.00 37.22 85 ILE A O 1
ATOM 666 N N . ALA A 1 86 ? -1.032 22.701 -9.766 1.00 34.81 86 ALA A N 1
ATOM 667 C CA . ALA A 1 86 ? -1.565 23.967 -10.259 1.00 34.81 86 ALA A CA 1
ATOM 668 C C . ALA A 1 86 ? -1.204 24.109 -11.739 1.00 34.81 86 ALA A C 1
ATOM 670 O O . ALA A 1 86 ? -0.102 23.638 -12.112 1.00 34.81 86 ALA A O 1
#